Protein AF-A0A7X6WWK1-F1 (afdb_monomer)

Secondary structure (DSSP, 8-state):
---PPEEEEEEEEPTTS-EEEEEEEEEETTEEEEEE-HHHHH-TTPPPS-GGG--SSHHHHHHHHH-TT-TTTEESSS---HHHHTTS--THHHHHHHHT--

Nearest PDB structures (foldseek):
  2h7e-assembly1_A  TM=5.484E-01  e=3.489E+00  Gallus gallus
  9iwq-assembly1_A  TM=4.882E-01  e=3.082E+00  Salmonella enterica subsp. enterica serovar Typhimurium str. LT2
  2k2j-assembly1_A  TM=4.172E-01  e=3.489E+00  unclassified
  2mdx-assembly1_A  TM=3.955E-01  e=3.712E+00  Homo sapiens

Foldseek 3Di:
DDQDKDKDWDWDADPVRDTHTFFIWIDGPLKTFTAGDPVLLPDPPRDDPDCVLDDPDSVSSSCSRHPPDDLQTIDNRNAHHDVVNVVADDDPVNVVVVVVPD

Sequence (102 aa):
MSTFIRYLRMYLHGVDGSKRPIGYLSQYGDIFRVSFDPDYVQDSHRPTLSLSYRGRDDAATRAILTAARDIRLVRADGKWPGYFQNLLPEGHNRERLALTRH

pLDDT: mean 93.6, std 7.83, range [53.62, 98.44]

Radius of gyration: 15.08 Å; Cα contacts (8 Å, |Δi|>4): 143; chains: 1; bounding box: 40×28×35 Å

Mean predicted aligned error: 4.01 Å

Structure (mmCIF, N/CA/C/O backbone):
data_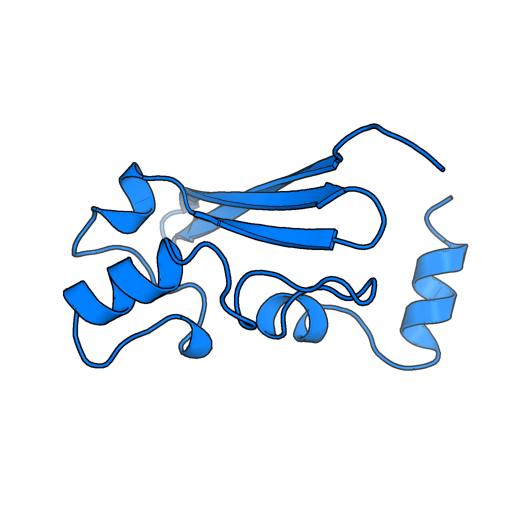AF-A0A7X6WWK1-F1
#
_entry.id   AF-A0A7X6WWK1-F1
#
loop_
_atom_site.group_PDB
_atom_site.id
_atom_site.type_symbol
_atom_site.label_atom_id
_atom_site.label_alt_id
_atom_site.label_comp_id
_atom_site.label_asym_id
_atom_site.label_entity_id
_atom_site.label_seq_id
_atom_site.pdbx_PDB_ins_code
_atom_site.Cartn_x
_atom_site.Cartn_y
_atom_site.Cartn_z
_atom_site.occupancy
_atom_site.B_iso_or_equiv
_atom_site.auth_seq_id
_atom_site.auth_comp_id
_atom_site.auth_asym_id
_atom_site.auth_atom_id
_atom_site.pdbx_PDB_model_num
ATOM 1 N N . MET A 1 1 ? 19.116 -9.714 -14.001 1.00 56.88 1 MET A N 1
ATOM 2 C CA . MET A 1 1 ? 17.890 -9.609 -13.177 1.00 56.88 1 MET A CA 1
ATOM 3 C C . MET A 1 1 ? 18.301 -9.598 -11.714 1.00 56.88 1 MET A C 1
ATOM 5 O O . MET A 1 1 ? 19.013 -10.501 -11.305 1.00 56.88 1 MET A O 1
ATOM 9 N N . SER A 1 2 ? 17.939 -8.560 -10.958 1.00 56.06 2 SER A N 1
ATOM 10 C CA . SER A 1 2 ? 18.240 -8.486 -9.521 1.00 56.06 2 S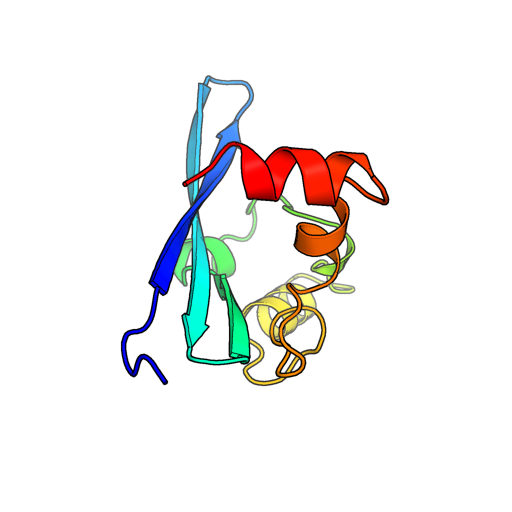ER A CA 1
ATOM 11 C C . SER A 1 2 ? 17.239 -9.345 -8.745 1.00 56.06 2 SER A C 1
ATOM 13 O O . SER A 1 2 ? 16.035 -9.161 -8.8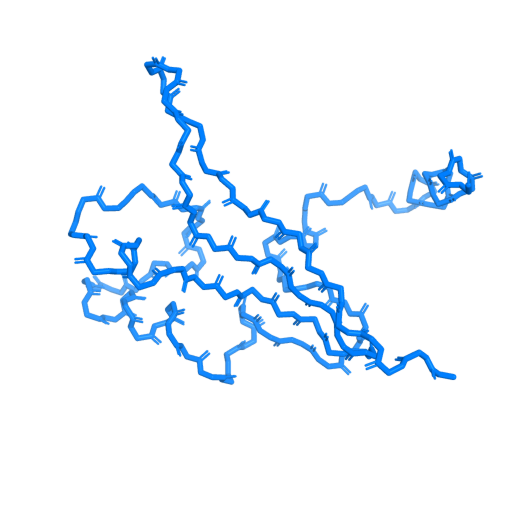98 1.00 56.06 2 SER A O 1
ATOM 15 N N . THR A 1 3 ? 17.732 -10.285 -7.941 1.00 71.94 3 THR A N 1
ATOM 16 C CA . THR A 1 3 ? 16.944 -11.182 -7.075 1.00 71.94 3 THR A CA 1
ATOM 17 C C . THR A 1 3 ? 16.597 -10.562 -5.719 1.00 71.94 3 THR A C 1
ATOM 19 O O . THR A 1 3 ? 15.966 -11.212 -4.889 1.00 71.94 3 THR A O 1
ATOM 22 N N . PHE A 1 4 ? 16.985 -9.308 -5.475 1.00 86.75 4 PHE A N 1
ATOM 23 C CA . PHE A 1 4 ? 16.722 -8.630 -4.211 1.00 86.75 4 PHE A CA 1
ATOM 24 C C . PHE A 1 4 ? 15.327 -8.006 -4.195 1.00 86.75 4 PHE A C 1
ATOM 26 O O . PHE A 1 4 ? 14.918 -7.336 -5.146 1.00 86.75 4 PHE A O 1
ATOM 33 N N . ILE A 1 5 ? 14.614 -8.191 -3.084 1.00 92.25 5 ILE A N 1
ATOM 34 C CA . ILE A 1 5 ? 13.346 -7.504 -2.846 1.00 92.25 5 ILE A CA 1
ATOM 35 C C . ILE A 1 5 ? 13.657 -6.106 -2.315 1.00 92.25 5 ILE A C 1
ATOM 37 O O . ILE A 1 5 ? 14.345 -5.956 -1.304 1.00 92.25 5 ILE A O 1
ATOM 41 N N . ARG A 1 6 ? 13.139 -5.078 -2.988 1.00 95.19 6 ARG A N 1
ATOM 42 C CA . ARG A 1 6 ? 13.175 -3.699 -2.487 1.00 95.19 6 ARG A CA 1
ATOM 43 C C . ARG A 1 6 ? 11.935 -3.423 -1.658 1.00 95.19 6 ARG A C 1
ATOM 45 O O . ARG A 1 6 ? 10.846 -3.845 -2.040 1.00 95.19 6 ARG A O 1
ATOM 52 N N . TYR A 1 7 ? 12.106 -2.671 -0.576 1.00 96.69 7 TYR A N 1
ATOM 53 C CA . TYR A 1 7 ? 11.023 -2.270 0.313 1.00 96.69 7 TYR A CA 1
ATOM 54 C C . TYR A 1 7 ? 11.030 -0.760 0.528 1.00 96.69 7 TYR A C 1
ATOM 56 O O . TYR A 1 7 ? 12.085 -0.157 0.716 1.00 96.69 7 TYR A O 1
ATOM 64 N N . LEU A 1 8 ? 9.841 -0.166 0.561 1.00 97.50 8 LEU A N 1
ATOM 65 C CA . LEU A 1 8 ? 9.615 1.209 0.983 1.00 97.50 8 LEU A CA 1
ATOM 66 C C . LEU A 1 8 ? 8.518 1.224 2.049 1.00 97.50 8 LEU A C 1
ATOM 68 O O . LEU A 1 8 ? 7.398 0.774 1.814 1.00 97.50 8 LEU A O 1
ATOM 72 N N . ARG A 1 9 ? 8.850 1.732 3.238 1.00 97.94 9 ARG A N 1
ATOM 73 C CA . ARG A 1 9 ? 7.920 1.814 4.365 1.00 97.94 9 ARG A CA 1
ATOM 74 C C . ARG A 1 9 ? 6.866 2.894 4.128 1.00 97.94 9 ARG A C 1
ATOM 76 O O . ARG A 1 9 ? 7.201 4.029 3.800 1.00 97.94 9 ARG A O 1
ATOM 83 N N . MET A 1 10 ? 5.606 2.554 4.364 1.00 97.81 10 MET A N 1
ATOM 84 C CA . MET A 1 10 ? 4.467 3.459 4.249 1.00 97.81 10 MET A CA 1
ATOM 85 C C . MET A 1 10 ? 3.999 3.954 5.614 1.00 97.81 10 MET A C 1
ATOM 87 O O . MET A 1 10 ? 3.872 3.174 6.562 1.00 97.81 10 MET A O 1
ATOM 91 N N . TYR A 1 11 ? 3.661 5.240 5.669 1.00 97.44 11 TYR A N 1
ATOM 92 C CA . TYR A 1 11 ? 3.093 5.888 6.841 1.00 97.44 11 TYR A CA 1
ATOM 93 C C . TYR A 1 11 ? 1.937 6.810 6.449 1.00 97.44 11 TYR A C 1
ATOM 95 O O . TYR A 1 11 ? 1.982 7.435 5.390 1.00 97.44 11 TYR A O 1
ATOM 103 N N . LEU A 1 12 ? 0.939 6.930 7.324 1.00 96.12 12 LEU A N 1
ATOM 104 C CA . LEU A 1 12 ? -0.060 7.998 7.285 1.00 96.12 12 LEU A CA 1
ATOM 105 C C . LEU A 1 12 ? 0.265 9.031 8.358 1.00 96.12 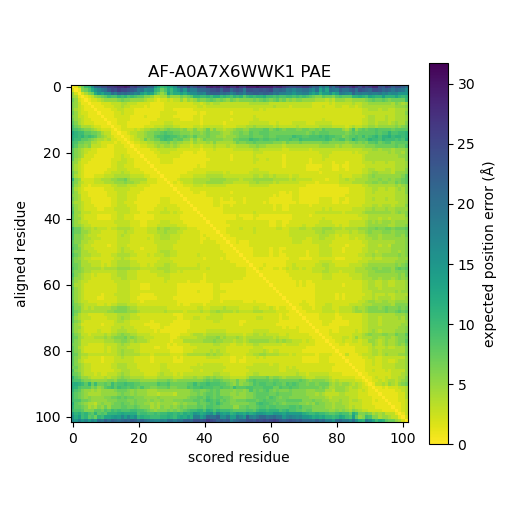12 LEU A C 1
ATOM 107 O O . LEU A 1 12 ? 0.559 8.672 9.496 1.00 96.12 12 LEU A O 1
ATOM 111 N N . HIS A 1 13 ? 0.215 10.303 7.983 1.00 94.31 13 HIS A N 1
ATOM 112 C CA . HIS A 1 13 ? 0.462 11.412 8.894 1.00 94.31 13 HIS A CA 1
ATOM 113 C C . HIS A 1 13 ? -0.874 11.974 9.389 1.00 94.31 13 HIS A C 1
ATOM 115 O O . HIS A 1 13 ? -1.745 12.297 8.582 1.00 94.31 13 HIS A O 1
ATOM 121 N N . GLY A 1 14 ? -1.039 12.031 10.709 1.00 89.38 14 GLY A N 1
ATOM 122 C CA . GLY A 1 14 ? -2.196 12.614 11.375 1.00 89.38 14 GLY A CA 1
ATOM 123 C C . GLY A 1 14 ? -2.099 14.135 11.475 1.00 89.38 14 GLY A C 1
ATOM 124 O O . GLY A 1 14 ? -1.019 14.719 11.375 1.00 89.38 14 GLY A O 1
ATOM 125 N N . VAL A 1 15 ? -3.247 14.782 11.691 1.00 88.25 15 VAL A N 1
ATOM 126 C CA . VAL A 1 15 ? -3.344 16.243 11.886 1.00 88.25 15 VAL A CA 1
ATOM 127 C C . VAL A 1 15 ? -2.648 16.719 13.163 1.00 88.25 15 VAL A C 1
ATOM 129 O O . VAL A 1 15 ? -2.209 17.858 13.243 1.00 88.25 15 VAL A O 1
ATOM 132 N N . ASP A 1 16 ? -2.515 15.826 14.138 1.00 90.75 16 ASP A N 1
ATOM 133 C CA . ASP A 1 16 ? -1.789 16.004 15.395 1.00 90.75 16 ASP A CA 1
ATOM 134 C C . ASP A 1 16 ? -0.266 15.821 15.241 1.00 90.75 16 ASP A C 1
ATOM 136 O O . ASP A 1 16 ? 0.468 15.838 16.225 1.00 90.75 16 ASP A O 1
ATOM 140 N N . GLY A 1 17 ? 0.222 15.615 14.013 1.00 89.75 17 GLY A N 1
ATOM 141 C CA . GLY A 1 17 ? 1.626 15.326 13.729 1.00 89.75 17 GLY A CA 1
ATOM 142 C C . GLY A 1 17 ? 2.023 13.872 13.989 1.00 89.75 17 GLY A C 1
ATOM 143 O O . GLY A 1 17 ? 3.187 13.515 13.789 1.00 89.75 17 GLY A O 1
ATOM 144 N N . SER A 1 18 ? 1.081 13.010 14.390 1.00 92.00 18 SER A N 1
ATOM 145 C CA . SER A 1 18 ? 1.347 11.584 14.557 1.00 92.00 18 SER A CA 1
ATOM 146 C C . SER A 1 18 ? 1.722 10.934 13.224 1.00 92.00 18 SER A C 1
ATOM 148 O O . SER A 1 18 ? 1.285 11.336 12.143 1.00 92.00 18 SER A O 1
ATOM 150 N N . LYS A 1 19 ? 2.558 9.897 13.291 1.00 94.75 19 LYS A N 1
ATOM 151 C CA . LYS A 1 19 ? 2.978 9.122 12.124 1.00 94.75 19 LYS A CA 1
ATOM 152 C C . LYS A 1 19 ? 2.591 7.670 12.334 1.00 94.75 19 LYS A C 1
ATOM 154 O O . LYS A 1 19 ? 3.253 6.941 13.069 1.00 94.75 19 LYS A O 1
ATOM 159 N N . ARG A 1 20 ? 1.527 7.238 11.669 1.00 95.38 20 ARG A N 1
ATOM 160 C CA . ARG A 1 20 ? 1.027 5.874 11.774 1.00 95.38 20 ARG A CA 1
ATOM 161 C C . ARG A 1 20 ? 1.693 4.970 10.735 1.00 95.38 20 ARG A C 1
ATOM 163 O O . ARG A 1 20 ? 1.501 5.208 9.542 1.00 95.38 20 ARG A O 1
ATOM 170 N N . PRO A 1 21 ? 2.445 3.934 11.136 1.00 97.06 21 PRO A N 1
ATOM 171 C CA . PRO A 1 21 ? 2.873 2.891 10.210 1.00 97.06 21 PRO A CA 1
ATOM 172 C C . PRO A 1 21 ? 1.660 2.142 9.647 1.00 97.06 21 PRO A C 1
ATOM 174 O O . PRO A 1 21 ? 0.756 1.792 10.404 1.00 97.06 21 PRO A O 1
ATOM 177 N N . ILE A 1 22 ? 1.630 1.909 8.331 1.00 97.94 22 ILE A N 1
ATOM 178 C CA . ILE A 1 22 ? 0.492 1.217 7.695 1.00 97.94 22 ILE A CA 1
ATOM 179 C C . ILE A 1 22 ? 0.871 0.019 6.829 1.00 97.94 22 ILE A C 1
ATOM 181 O O . ILE A 1 22 ? 0.036 -0.848 6.597 1.00 97.94 22 ILE A O 1
ATOM 185 N N . GLY A 1 23 ? 2.105 -0.036 6.332 1.00 98.19 23 GLY A N 1
ATOM 186 C CA . GLY A 1 23 ? 2.588 -1.166 5.549 1.00 98.19 23 GLY A CA 1
ATOM 187 C C . GLY A 1 23 ? 3.857 -0.883 4.754 1.00 98.19 23 GLY A C 1
ATOM 188 O O . GLY A 1 23 ? 4.643 0.009 5.095 1.00 98.19 23 GLY A O 1
ATOM 189 N N . TYR A 1 24 ? 4.039 -1.626 3.670 1.00 98.25 24 TYR A N 1
ATOM 190 C CA . TYR A 1 24 ? 5.185 -1.533 2.776 1.00 98.25 24 TYR A CA 1
ATOM 191 C C . TYR A 1 24 ? 4.741 -1.580 1.319 1.00 98.25 24 TYR A C 1
ATOM 193 O O . TYR A 1 24 ? 3.833 -2.324 0.945 1.00 98.25 24 TYR A O 1
ATOM 201 N N . LEU A 1 25 ? 5.469 -0.842 0.493 1.00 98.06 25 LEU A N 1
ATOM 202 C CA . LEU A 1 25 ? 5.581 -1.116 -0.926 1.00 98.06 25 LEU A CA 1
ATOM 203 C C . LEU A 1 25 ? 6.762 -2.056 -1.137 1.00 98.06 25 LEU A C 1
ATOM 205 O O . LEU A 1 25 ? 7.846 -1.796 -0.612 1.00 98.06 25 LEU A O 1
ATOM 209 N N . SER A 1 26 ? 6.573 -3.125 -1.901 1.00 97.38 26 SER A N 1
ATOM 210 C CA . SER A 1 26 ? 7.655 -4.028 -2.269 1.00 97.38 26 SER A CA 1
ATOM 211 C C . SER A 1 26 ? 7.732 -4.260 -3.768 1.00 97.38 26 SER A C 1
ATOM 213 O O . SER A 1 26 ? 6.726 -4.238 -4.479 1.00 97.38 26 SER A O 1
ATOM 215 N N . GLN A 1 27 ? 8.958 -4.471 -4.240 1.00 96.50 27 GLN A N 1
ATOM 216 C CA . GLN A 1 27 ? 9.242 -4.828 -5.621 1.00 96.50 27 GLN A CA 1
ATOM 217 C C . GLN A 1 27 ? 10.146 -6.059 -5.663 1.00 96.50 27 GLN A C 1
ATOM 219 O O . GLN A 1 27 ? 11.234 -6.049 -5.084 1.00 96.50 27 GLN A O 1
ATOM 224 N N . TYR A 1 28 ? 9.718 -7.071 -6.413 1.00 94.69 28 TYR A N 1
ATOM 225 C CA . TYR A 1 28 ? 10.511 -8.240 -6.775 1.00 94.69 28 TYR A CA 1
ATOM 226 C C . TYR A 1 28 ? 10.397 -8.485 -8.283 1.00 94.69 28 TYR A C 1
ATOM 228 O O . TYR A 1 28 ? 9.342 -8.885 -8.773 1.00 94.69 28 TYR A O 1
ATOM 236 N N . GLY A 1 29 ? 11.467 -8.200 -9.030 1.00 93.62 29 GLY A N 1
ATOM 237 C CA . GLY A 1 29 ? 11.401 -8.158 -10.494 1.00 93.62 29 GLY A CA 1
ATOM 238 C C . GLY A 1 29 ? 10.320 -7.179 -10.969 1.00 93.62 29 GLY A C 1
ATOM 239 O O . GLY A 1 29 ? 10.333 -6.006 -10.580 1.00 93.62 29 GLY A O 1
ATOM 240 N N . ASP A 1 30 ? 9.369 -7.694 -11.748 1.00 94.00 30 ASP A N 1
ATOM 241 C CA . ASP A 1 30 ? 8.214 -6.951 -12.274 1.00 94.00 30 ASP A CA 1
ATOM 242 C C . ASP A 1 30 ? 6.963 -7.068 -11.392 1.00 94.00 30 ASP A C 1
ATOM 244 O O . ASP A 1 30 ? 5.899 -6.549 -11.742 1.00 94.00 30 ASP A O 1
ATOM 248 N N . ILE A 1 31 ? 7.084 -7.733 -10.237 1.00 95.38 31 ILE A N 1
ATOM 249 C CA . ILE A 1 31 ? 6.020 -7.842 -9.243 1.00 95.38 31 ILE A CA 1
ATOM 250 C C . ILE A 1 31 ? 6.127 -6.673 -8.274 1.00 95.38 31 ILE A C 1
ATOM 252 O O . ILE A 1 31 ? 7.082 -6.565 -7.503 1.00 95.38 31 ILE A O 1
ATOM 256 N N . PHE A 1 32 ? 5.106 -5.827 -8.289 1.00 97.31 32 PHE A N 1
ATOM 257 C CA . PHE A 1 32 ? 4.956 -4.672 -7.418 1.00 97.31 32 PHE A CA 1
ATOM 258 C C . PHE A 1 32 ? 3.765 -4.896 -6.497 1.00 97.31 32 PHE A C 1
ATOM 260 O O . PHE A 1 32 ? 2.666 -5.214 -6.961 1.00 97.31 32 PHE A O 1
ATOM 267 N N . ARG A 1 33 ? 3.977 -4.737 -5.189 1.00 97.69 33 ARG A N 1
ATOM 268 C CA . ARG A 1 33 ? 2.974 -5.056 -4.174 1.00 97.69 33 ARG A CA 1
ATOM 269 C C . ARG A 1 33 ? 2.858 -3.983 -3.100 1.00 97.69 33 ARG A C 1
ATOM 271 O O . ARG A 1 33 ? 3.853 -3.424 -2.655 1.00 97.69 33 ARG A O 1
ATOM 278 N N . VAL A 1 34 ? 1.628 -3.758 -2.656 1.00 98.19 34 VAL A N 1
ATOM 279 C CA . VAL A 1 34 ? 1.267 -3.061 -1.423 1.00 98.19 34 VAL A CA 1
ATOM 280 C C . VAL A 1 34 ? 0.890 -4.124 -0.396 1.00 98.19 34 VAL A C 1
ATOM 282 O O . VAL A 1 34 ? 0.027 -4.964 -0.656 1.00 98.19 34 VAL A O 1
ATOM 285 N N . SER A 1 35 ? 1.527 -4.092 0.768 1.00 98.19 35 SER A N 1
ATOM 286 C CA . SER A 1 35 ? 1.204 -4.970 1.893 1.00 98.19 35 SER A CA 1
ATOM 287 C C . SER A 1 35 ? 0.928 -4.120 3.118 1.00 98.19 35 SER A C 1
ATOM 289 O O . SER A 1 35 ? 1.726 -3.239 3.428 1.00 98.19 35 SER A O 1
ATOM 291 N N . PHE A 1 36 ? -0.174 -4.388 3.812 1.00 98.44 36 PHE A N 1
ATOM 292 C CA . PHE A 1 36 ? -0.556 -3.662 5.020 1.00 98.44 36 PHE A CA 1
ATOM 293 C C . PHE A 1 36 ? -0.133 -4.409 6.283 1.00 98.44 36 PHE A C 1
ATOM 295 O O . PHE A 1 36 ? -0.154 -5.640 6.317 1.00 98.44 36 PHE A O 1
ATOM 302 N N . ASP A 1 37 ? 0.243 -3.660 7.318 1.00 98.25 37 ASP A N 1
ATOM 303 C CA . ASP A 1 37 ? 0.629 -4.235 8.605 1.00 98.25 37 ASP A CA 1
ATOM 304 C C . ASP A 1 37 ? -0.591 -4.838 9.317 1.00 98.25 37 ASP A C 1
ATOM 306 O O . ASP A 1 37 ? -1.664 -4.222 9.298 1.00 98.25 37 ASP A O 1
ATOM 310 N N . PRO A 1 38 ? -0.448 -5.985 10.009 1.00 97.94 38 PRO A N 1
ATOM 311 C CA . PRO A 1 38 ? -1.546 -6.593 10.757 1.00 97.94 38 PRO A CA 1
ATOM 312 C C . PRO A 1 38 ? -2.216 -5.620 11.734 1.00 97.94 38 PRO A C 1
ATOM 314 O O . PRO A 1 38 ? -3.438 -5.496 11.715 1.00 97.94 38 PRO A O 1
ATOM 317 N N . ASP A 1 39 ? -1.438 -4.855 12.500 1.00 97.81 39 ASP A N 1
ATOM 318 C CA . ASP A 1 39 ? -1.967 -3.895 13.481 1.00 97.81 39 ASP A CA 1
ATOM 319 C C . ASP A 1 39 ? -2.785 -2.775 12.822 1.00 97.81 39 ASP A C 1
ATOM 321 O O . ASP A 1 39 ? -3.779 -2.302 13.371 1.00 97.81 39 ASP A O 1
ATOM 325 N N . TY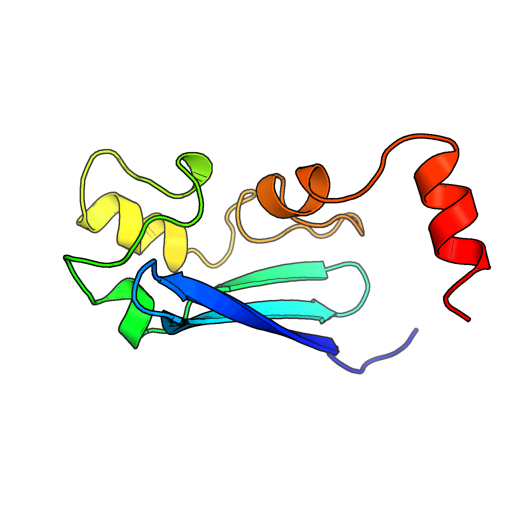R A 1 40 ? -2.406 -2.361 11.607 1.00 97.81 40 TYR A N 1
ATOM 326 C CA . TYR A 1 40 ? -3.195 -1.409 10.830 1.00 97.81 40 TYR A CA 1
ATOM 327 C C . TYR A 1 40 ? -4.496 -2.038 10.325 1.00 97.81 40 TYR A C 1
ATOM 329 O O . TYR A 1 40 ? -5.543 -1.403 10.405 1.00 97.81 40 TYR A O 1
ATOM 337 N N . VAL A 1 41 ? -4.451 -3.279 9.835 1.00 98.19 41 VAL A N 1
ATOM 338 C CA . VAL A 1 41 ? -5.631 -3.989 9.321 1.00 98.19 41 VAL A CA 1
ATOM 339 C C . VAL A 1 41 ? -6.645 -4.294 10.427 1.00 98.19 41 VAL A C 1
ATOM 341 O O . VAL A 1 41 ? -7.847 -4.195 10.184 1.00 98.19 41 VAL A O 1
ATOM 344 N N . GLN A 1 42 ? -6.187 -4.678 11.621 1.00 97.75 42 GLN A N 1
ATOM 345 C CA . GLN A 1 42 ? -7.067 -5.107 12.713 1.00 97.75 42 GLN A CA 1
ATOM 346 C C . GLN A 1 42 ? -7.734 -3.949 13.464 1.00 97.75 42 GLN A C 1
ATOM 348 O O . GLN A 1 42 ? -8.767 -4.159 14.102 1.00 97.75 42 GLN A O 1
ATOM 353 N N . ASP A 1 43 ? -7.194 -2.734 13.369 1.00 96.69 43 ASP A N 1
ATOM 354 C CA . ASP A 1 43 ? -7.785 -1.560 14.005 1.00 96.69 43 ASP A CA 1
ATOM 355 C C . ASP A 1 43 ? -9.094 -1.141 13.315 1.00 96.69 43 ASP A C 1
ATOM 357 O O . ASP A 1 43 ? -9.111 -0.790 12.131 1.00 96.69 43 ASP A O 1
ATOM 361 N N . SER A 1 44 ? -10.197 -1.137 14.067 1.00 94.12 44 SER A N 1
ATOM 362 C CA . SER A 1 44 ? -11.519 -0.698 13.602 1.00 94.12 44 SER A CA 1
ATOM 363 C C . SER A 1 44 ? -11.591 0.800 13.291 1.00 94.12 44 SER A C 1
ATOM 365 O O . SER A 1 44 ? -12.454 1.219 12.525 1.00 94.12 44 SER A O 1
ATOM 367 N N . HIS A 1 45 ? -10.685 1.603 13.850 1.00 93.88 45 HIS A N 1
ATOM 368 C CA . HIS A 1 45 ? -10.577 3.048 13.637 1.00 93.88 45 HIS A CA 1
ATOM 369 C C . HIS A 1 45 ? -9.411 3.414 12.708 1.00 93.88 45 HIS A C 1
ATOM 371 O O . HIS A 1 45 ? -8.941 4.555 12.702 1.00 93.88 45 HIS A O 1
ATOM 377 N N . ARG A 1 46 ? -8.924 2.457 11.906 1.00 94.50 46 ARG A N 1
ATOM 378 C CA . ARG A 1 46 ? -7.822 2.696 10.972 1.00 94.50 46 ARG A CA 1
ATOM 379 C C . ARG A 1 46 ? -8.128 3.864 10.018 1.00 94.50 46 ARG A C 1
ATOM 381 O O . ARG A 1 46 ? -9.175 3.869 9.364 1.00 94.50 46 ARG A O 1
ATOM 388 N N . PRO A 1 47 ? -7.216 4.842 9.874 1.00 94.31 47 PRO A N 1
ATOM 389 C CA . PRO A 1 47 ? -7.386 5.919 8.911 1.00 94.31 47 PRO A CA 1
ATOM 390 C C . PRO A 1 47 ? -7.352 5.343 7.498 1.00 94.31 47 PRO A C 1
ATOM 392 O O . PRO A 1 47 ? -6.516 4.500 7.179 1.00 94.31 47 PRO A O 1
ATOM 395 N N . THR A 1 48 ? -8.266 5.789 6.641 1.00 95.12 48 THR A N 1
ATOM 396 C CA . THR A 1 48 ? -8.390 5.272 5.273 1.00 95.12 48 THR A CA 1
ATOM 397 C C . THR A 1 48 ? -7.316 5.882 4.371 1.00 95.12 48 THR A C 1
ATOM 399 O O . THR A 1 48 ? -7.292 7.093 4.186 1.00 95.12 48 THR A O 1
ATOM 402 N N . LEU A 1 49 ? -6.461 5.046 3.766 1.00 95.75 49 LEU A N 1
ATOM 403 C CA . LEU A 1 49 ? -5.478 5.493 2.765 1.00 95.75 49 LEU A CA 1
ATOM 404 C C . LEU A 1 49 ? -6.151 5.952 1.461 1.00 95.75 49 LEU A C 1
ATOM 406 O O . LEU A 1 49 ? -5.790 6.970 0.884 1.00 95.75 49 LEU A O 1
ATOM 410 N N . SER A 1 50 ? -7.111 5.169 0.970 1.00 96.06 50 SER A N 1
ATOM 411 C CA . SER A 1 50 ? -7.857 5.440 -0.258 1.00 96.06 50 SER A CA 1
ATOM 412 C C . SER A 1 50 ? -9.190 4.707 -0.217 1.00 96.06 50 SER A C 1
ATOM 414 O O . SER A 1 50 ? -9.263 3.578 0.269 1.00 96.06 50 SER A O 1
ATOM 416 N N . LEU A 1 51 ? -10.230 5.310 -0.795 1.00 96.56 51 LEU A N 1
ATOM 417 C CA . LEU A 1 51 ? -11.540 4.669 -0.938 1.00 96.56 51 LEU A CA 1
ATOM 418 C C . LEU A 1 51 ? -11.484 3.391 -1.788 1.00 96.56 51 LEU A C 1
ATOM 420 O O . LEU A 1 51 ? -12.314 2.511 -1.603 1.00 96.56 51 LEU A O 1
ATOM 424 N N . SER A 1 52 ? -10.474 3.239 -2.652 1.00 95.88 52 SER A N 1
ATOM 425 C CA . SER A 1 52 ? -10.253 2.007 -3.428 1.00 95.88 52 SER A CA 1
ATOM 426 C C . SER A 1 52 ? -10.030 0.758 -2.560 1.00 95.88 52 SER A C 1
ATOM 428 O O . SER A 1 52 ? -10.335 -0.358 -2.989 1.00 95.88 52 SER A O 1
ATOM 430 N N . TYR A 1 53 ? -9.537 0.942 -1.332 1.00 97.06 53 TYR A N 1
ATOM 431 C CA . TYR A 1 53 ? -9.306 -0.134 -0.368 1.00 97.06 53 TYR A CA 1
ATOM 432 C C . TYR A 1 53 ? -10.476 -0.351 0.596 1.00 97.06 53 TYR A C 1
ATOM 434 O O . TYR A 1 53 ? -10.446 -1.293 1.385 1.00 97.06 53 TYR A O 1
ATOM 442 N N . ARG A 1 54 ? -11.504 0.504 0.556 1.00 96.94 54 ARG A N 1
ATOM 443 C CA . ARG A 1 54 ? -12.659 0.411 1.448 1.00 96.94 54 ARG A CA 1
ATOM 444 C C . ARG A 1 54 ? -13.672 -0.578 0.880 1.00 96.94 54 ARG A C 1
ATOM 446 O O . ARG A 1 54 ? -14.169 -0.415 -0.231 1.00 96.94 54 ARG A O 1
ATOM 453 N N . GLY A 1 55 ? -13.978 -1.608 1.659 1.00 96.81 55 GLY A N 1
ATOM 454 C CA . GLY A 1 55 ? -15.084 -2.516 1.387 1.00 96.81 55 GLY A CA 1
ATOM 455 C C . GLY A 1 55 ? -16.422 -1.925 1.831 1.00 96.81 55 GLY A C 1
ATOM 456 O O . GLY A 1 55 ? -16.483 -0.873 2.468 1.00 96.81 55 GLY A O 1
ATOM 457 N N . ARG A 1 56 ? -17.510 -2.639 1.530 1.00 97.12 56 ARG A N 1
ATOM 458 C CA . ARG A 1 56 ? -18.865 -2.284 1.986 1.00 97.12 56 ARG A CA 1
ATOM 459 C C . ARG A 1 56 ? -18.957 -2.182 3.515 1.00 97.12 56 ARG A C 1
ATOM 461 O O . ARG A 1 56 ? -19.688 -1.348 4.036 1.00 97.12 56 ARG A O 1
ATOM 468 N N . ASP A 1 57 ? -18.210 -3.029 4.209 1.00 97.31 57 ASP A N 1
ATOM 469 C CA . ASP A 1 57 ? -18.126 -3.110 5.662 1.00 97.31 57 ASP A CA 1
ATOM 470 C C . ASP A 1 57 ? -16.664 -3.338 6.106 1.00 97.31 57 ASP A C 1
ATOM 472 O O . ASP A 1 57 ? -15.735 -3.419 5.287 1.00 97.31 57 ASP A O 1
ATOM 476 N N . ASP A 1 58 ? -16.438 -3.380 7.421 1.00 97.06 58 ASP A N 1
ATOM 477 C CA . ASP A 1 58 ? -15.099 -3.527 7.998 1.00 97.06 58 ASP A CA 1
ATOM 478 C C . ASP A 1 58 ? -14.453 -4.873 7.634 1.00 97.06 58 ASP A C 1
ATOM 480 O O . ASP A 1 58 ? -13.268 -4.916 7.294 1.00 97.06 58 ASP A O 1
ATOM 484 N N . ALA A 1 59 ? -15.240 -5.953 7.627 1.00 97.81 59 ALA A N 1
ATOM 485 C CA . ALA A 1 59 ? -14.779 -7.290 7.263 1.00 97.81 59 ALA A CA 1
ATOM 486 C C . ALA A 1 59 ? -14.346 -7.346 5.791 1.00 97.81 59 ALA A C 1
ATOM 488 O O . ALA A 1 59 ? -13.252 -7.823 5.487 1.00 97.81 59 ALA A O 1
ATOM 489 N N . ALA A 1 60 ? -15.147 -6.778 4.885 1.00 97.94 60 ALA A N 1
ATOM 490 C CA . ALA A 1 60 ? -14.797 -6.646 3.477 1.00 97.94 60 ALA A CA 1
ATOM 491 C C . ALA A 1 60 ? -13.533 -5.796 3.287 1.00 97.94 60 ALA A C 1
ATOM 493 O O . ALA A 1 60 ? -12.677 -6.141 2.478 1.00 97.94 60 ALA A O 1
ATOM 494 N N . THR A 1 61 ? -13.371 -4.719 4.059 1.00 98.25 61 THR A N 1
ATOM 495 C CA . THR A 1 61 ? -12.149 -3.901 4.031 1.00 98.25 61 THR A CA 1
ATOM 496 C C . THR A 1 61 ? -10.928 -4.721 4.452 1.00 98.25 61 THR A C 1
ATOM 498 O O . THR A 1 61 ? -9.930 -4.729 3.739 1.00 98.25 61 THR A O 1
ATOM 501 N N . ARG A 1 62 ? -11.001 -5.477 5.556 1.00 98.31 62 A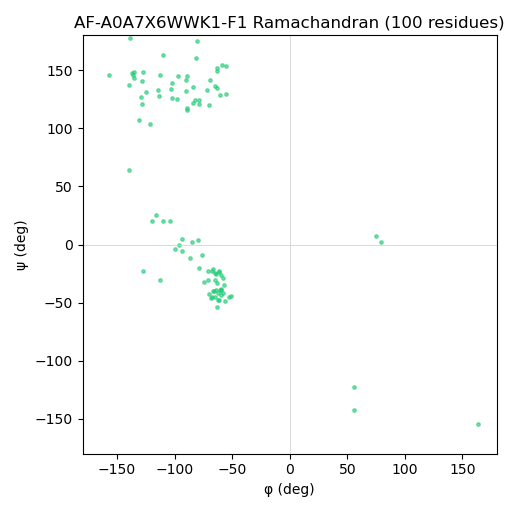RG A N 1
ATOM 502 C CA . ARG A 1 62 ? -9.894 -6.354 5.982 1.00 98.31 62 ARG A CA 1
ATOM 503 C C . ARG A 1 62 ? -9.566 -7.400 4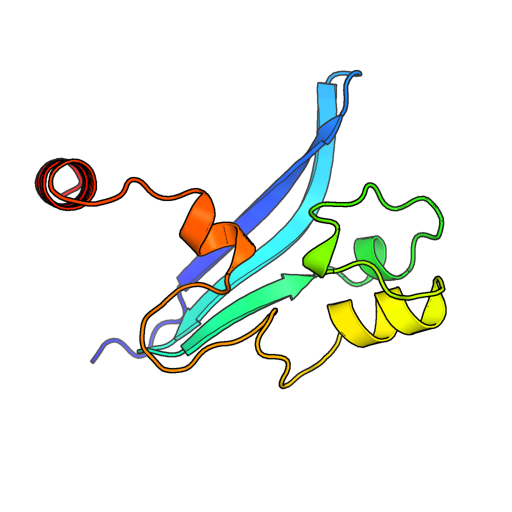.919 1.00 98.31 62 ARG A C 1
ATOM 505 O O . ARG A 1 62 ? -8.393 -7.591 4.624 1.00 98.31 62 ARG A O 1
ATOM 512 N N . ALA A 1 63 ? -10.584 -8.016 4.315 1.00 98.25 63 ALA A N 1
ATOM 513 C CA . ALA A 1 63 ? -10.407 -8.996 3.247 1.00 98.25 63 ALA A CA 1
ATOM 514 C C . ALA A 1 63 ? -9.684 -8.405 2.028 1.00 98.25 63 ALA A C 1
ATOM 516 O O . ALA A 1 63 ? -8.823 -9.066 1.455 1.00 98.25 63 ALA A O 1
ATOM 517 N N . ILE A 1 64 ? -9.983 -7.153 1.661 1.00 98.19 64 ILE A N 1
ATOM 518 C CA . ILE A 1 64 ? -9.250 -6.439 0.609 1.00 98.19 64 ILE A CA 1
ATOM 519 C C . ILE A 1 64 ? -7.794 -6.250 1.028 1.00 98.19 64 ILE A C 1
ATOM 521 O O . ILE A 1 64 ? -6.906 -6.642 0.283 1.00 98.19 64 ILE A O 1
ATOM 525 N N . LEU A 1 65 ? -7.544 -5.677 2.211 1.00 98.31 65 LEU A N 1
ATOM 526 C CA . LEU A 1 65 ? -6.200 -5.300 2.671 1.00 98.31 65 LEU A CA 1
ATOM 527 C C . LEU A 1 65 ? -5.255 -6.498 2.871 1.00 98.31 65 LEU A C 1
ATOM 529 O O . LEU A 1 65 ? -4.038 -6.329 2.791 1.00 98.31 65 LEU A O 1
ATOM 533 N N . THR A 1 66 ? -5.790 -7.696 3.122 1.00 98.19 66 THR A N 1
ATOM 534 C CA . THR A 1 66 ? -5.006 -8.931 3.300 1.00 98.19 66 THR A CA 1
ATOM 535 C C . THR A 1 66 ? -4.959 -9.814 2.056 1.00 98.19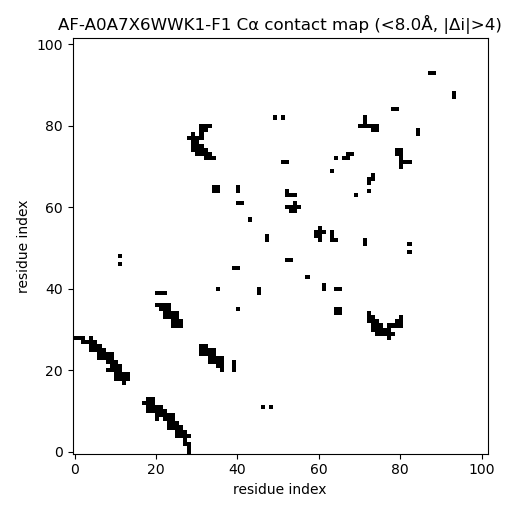 66 THR A C 1
ATOM 537 O O . THR A 1 66 ? -4.259 -10.831 2.054 1.00 98.19 66 THR A O 1
ATOM 540 N N . ALA A 1 67 ? -5.668 -9.449 0.983 1.00 97.81 67 ALA A N 1
ATOM 541 C CA . ALA A 1 67 ? -5.779 -10.284 -0.202 1.00 97.81 67 ALA A CA 1
ATOM 542 C C . ALA A 1 67 ? -4.409 -10.556 -0.843 1.00 97.81 67 ALA A C 1
ATOM 544 O O . ALA A 1 67 ? -3.629 -9.656 -1.161 1.00 97.81 67 ALA A O 1
ATOM 545 N N . ALA A 1 68 ? -4.117 -11.835 -1.088 1.00 94.62 68 ALA A N 1
ATOM 546 C CA . ALA A 1 68 ? -2.848 -12.239 -1.687 1.00 94.62 68 ALA A CA 1
ATOM 547 C C . ALA A 1 68 ? -2.730 -11.852 -3.169 1.00 94.62 68 ALA A C 1
ATOM 549 O O . ALA A 1 68 ? -1.614 -11.627 -3.645 1.00 94.62 68 ALA A O 1
ATOM 550 N N . ARG A 1 69 ? -3.867 -11.815 -3.876 1.00 94.81 69 ARG A N 1
ATOM 551 C CA . ARG A 1 69 ? -3.987 -11.649 -5.331 1.00 94.81 69 ARG A CA 1
ATOM 552 C C . ARG A 1 69 ? -5.146 -10.715 -5.676 1.00 94.81 69 ARG A C 1
ATOM 554 O O . ARG A 1 69 ? -6.130 -11.127 -6.276 1.00 94.81 69 ARG A O 1
ATOM 561 N N . ASP A 1 70 ? -5.026 -9.463 -5.263 1.00 97.31 70 ASP A N 1
ATOM 562 C CA . ASP A 1 70 ? -5.966 -8.409 -5.635 1.00 97.31 70 ASP A CA 1
ATOM 563 C C . ASP A 1 70 ? -5.259 -7.373 -6.506 1.00 97.31 70 ASP A C 1
ATOM 565 O O . ASP A 1 70 ? -4.171 -6.919 -6.155 1.00 97.31 70 ASP A O 1
ATOM 569 N N . ILE A 1 71 ? -5.868 -6.975 -7.624 1.00 96.19 71 ILE A N 1
ATOM 570 C CA . ILE A 1 71 ? -5.277 -6.015 -8.569 1.00 96.19 71 ILE A CA 1
ATOM 571 C C . ILE A 1 71 ? -5.010 -4.640 -7.934 1.00 96.19 71 ILE A C 1
ATOM 573 O O . ILE A 1 71 ? -4.137 -3.893 -8.378 1.00 96.19 71 ILE A O 1
ATOM 577 N N . ARG A 1 72 ? -5.737 -4.306 -6.861 1.00 96.94 72 ARG A N 1
ATOM 578 C CA . ARG A 1 72 ? -5.513 -3.097 -6.062 1.00 96.94 72 ARG A CA 1
ATOM 579 C C . ARG A 1 72 ? -4.232 -3.178 -5.238 1.00 96.94 72 ARG A C 1
ATOM 581 O O . ARG A 1 72 ? -3.708 -2.135 -4.862 1.00 96.94 72 ARG A O 1
ATOM 588 N N . LEU A 1 73 ? -3.740 -4.384 -4.950 1.00 97.88 73 LEU A N 1
ATOM 589 C CA . LEU A 1 73 ? -2.594 -4.626 -4.074 1.00 97.88 73 LEU A CA 1
ATOM 590 C C . LEU A 1 73 ? -1.370 -5.172 -4.791 1.00 97.88 73 LEU A C 1
ATOM 592 O O . LEU A 1 73 ? -0.263 -4.912 -4.337 1.00 97.88 73 LEU A O 1
ATOM 596 N N . VAL A 1 74 ? -1.526 -5.933 -5.871 1.00 97.69 74 VAL A N 1
ATOM 597 C CA . VAL A 1 74 ? -0.404 -6.571 -6.562 1.00 97.69 74 VAL A CA 1
ATOM 598 C C . VAL A 1 74 ? -0.571 -6.510 -8.071 1.00 97.69 74 VAL A C 1
ATOM 600 O O . VAL A 1 74 ? -1.648 -6.754 -8.613 1.00 97.69 74 VAL A O 1
ATOM 603 N N . ARG A 1 75 ? 0.531 -6.208 -8.752 1.00 97.44 75 ARG A N 1
ATOM 604 C CA . ARG A 1 75 ? 0.652 -6.240 -10.207 1.00 97.44 75 ARG A CA 1
ATOM 605 C C . ARG A 1 75 ? 1.959 -6.908 -10.600 1.00 97.44 75 ARG A C 1
ATOM 607 O O . ARG A 1 75 ? 2.937 -6.809 -9.868 1.00 97.44 75 ARG A O 1
ATOM 614 N N . ALA A 1 76 ? 1.959 -7.579 -11.746 1.00 95.12 76 ALA A N 1
ATOM 615 C CA . ALA A 1 76 ? 3.117 -8.286 -12.298 1.00 95.12 76 ALA A CA 1
ATOM 616 C C . ALA A 1 76 ? 3.528 -7.743 -13.682 1.00 95.12 76 ALA A C 1
ATOM 618 O O . ALA A 1 76 ? 4.166 -8.442 -14.458 1.00 95.12 76 ALA A O 1
ATOM 619 N N . ASP A 1 77 ? 3.112 -6.517 -14.010 1.00 94.12 77 ASP A N 1
ATOM 620 C CA . ASP A 1 77 ? 3.360 -5.849 -15.294 1.00 94.12 77 ASP A CA 1
ATOM 621 C C . ASP A 1 77 ? 4.348 -4.676 -15.168 1.00 94.12 77 ASP A C 1
ATOM 623 O O . ASP A 1 77 ? 4.351 -3.761 -15.994 1.00 94.12 77 ASP A O 1
ATOM 627 N N . GLY A 1 78 ? 5.152 -4.660 -14.101 1.00 92.38 78 GLY A N 1
ATOM 628 C CA . GLY A 1 78 ? 6.145 -3.615 -13.857 1.00 92.38 78 GLY A CA 1
ATOM 629 C C . GLY A 1 78 ? 5.567 -2.274 -13.386 1.00 92.38 78 GLY A C 1
ATOM 630 O O . GLY A 1 78 ? 6.301 -1.289 -13.293 1.00 92.38 78 GLY A O 1
ATOM 631 N N . LYS A 1 79 ? 4.261 -2.200 -13.097 1.00 92.88 79 LYS A N 1
ATOM 632 C CA . LYS A 1 79 ? 3.584 -0.974 -12.648 1.00 92.88 79 LYS A CA 1
ATOM 633 C C . LYS A 1 79 ? 3.108 -1.101 -11.207 1.00 92.88 79 LYS A C 1
ATOM 635 O O . LYS A 1 79 ? 2.640 -2.151 -10.779 1.00 92.88 79 LYS A O 1
ATOM 640 N N . TRP A 1 80 ? 3.145 0.008 -10.471 1.00 95.88 80 TRP A N 1
ATOM 641 C CA . TRP A 1 80 ? 2.515 0.077 -9.153 1.00 95.88 80 TRP A CA 1
ATOM 642 C C . TRP A 1 80 ? 0.988 -0.107 -9.245 1.00 95.88 80 TRP A C 1
ATOM 644 O O . TRP A 1 80 ? 0.374 0.261 -10.257 1.00 95.88 80 TRP A O 1
ATOM 654 N N . PRO A 1 81 ? 0.341 -0.639 -8.192 1.00 96.81 81 PRO A N 1
ATOM 655 C CA . PRO A 1 81 ? -1.113 -0.641 -8.097 1.00 96.81 81 PRO A CA 1
ATOM 656 C C . PRO A 1 81 ? -1.714 0.771 -8.145 1.00 96.81 81 PRO A C 1
ATOM 658 O O . PRO A 1 81 ? -1.055 1.758 -7.804 1.00 96.81 81 PRO A O 1
ATOM 661 N N . GLY A 1 82 ? -2.975 0.856 -8.583 1.00 95.56 82 GLY A N 1
ATOM 662 C CA . GLY A 1 82 ? -3.583 2.083 -9.117 1.00 95.56 82 GLY A CA 1
ATOM 663 C C . GLY A 1 82 ? -3.432 3.331 -8.246 1.00 95.56 82 GLY A C 1
ATOM 664 O O . GLY A 1 82 ? -3.046 4.377 -8.759 1.00 95.56 82 GLY A O 1
ATOM 665 N N . TYR A 1 83 ? -3.652 3.226 -6.930 1.00 96.50 83 TYR A N 1
ATOM 666 C CA . TYR A 1 83 ? -3.498 4.371 -6.024 1.00 96.50 83 TYR A CA 1
ATOM 667 C C . TYR A 1 83 ? -2.098 4.995 -6.110 1.00 96.50 83 TYR A C 1
ATOM 669 O O . TYR A 1 83 ? -1.973 6.200 -6.285 1.00 96.50 83 TYR A O 1
ATOM 677 N N . PHE A 1 84 ? -1.047 4.175 -6.042 1.00 96.25 84 PHE A N 1
ATOM 678 C CA . PHE A 1 84 ? 0.334 4.658 -6.069 1.00 96.25 84 PHE A CA 1
ATOM 679 C C . PHE A 1 84 ? 0.770 5.096 -7.459 1.00 96.25 84 PHE A C 1
ATOM 681 O O . PHE A 1 84 ? 1.539 6.044 -7.579 1.00 96.25 84 PHE A O 1
ATOM 688 N N . GLN A 1 85 ? 0.254 4.454 -8.509 1.00 93.75 85 GLN A N 1
ATOM 689 C CA . GLN A 1 85 ? 0.502 4.894 -9.878 1.00 93.75 85 GLN A CA 1
ATOM 690 C C . GLN A 1 85 ? 0.007 6.332 -10.102 1.00 93.75 85 GLN A C 1
ATOM 692 O O . GLN A 1 85 ? 0.703 7.106 -10.755 1.00 93.75 85 GLN A O 1
ATOM 697 N N . ASN A 1 86 ? -1.134 6.692 -9.509 1.00 95.06 86 ASN A N 1
ATOM 698 C CA . ASN A 1 86 ? -1.739 8.021 -9.625 1.00 95.06 86 ASN A CA 1
ATOM 699 C C . ASN A 1 86 ? -1.038 9.103 -8.782 1.00 95.06 86 ASN A C 1
ATOM 701 O O . ASN A 1 86 ? -1.350 10.279 -8.926 1.00 95.06 86 ASN A O 1
ATOM 705 N N . LEU A 1 87 ? -0.097 8.733 -7.904 1.00 94.19 87 LEU A N 1
ATOM 706 C CA . LEU A 1 87 ? 0.750 9.695 -7.183 1.00 94.19 87 LEU A CA 1
ATOM 707 C C . LEU A 1 87 ? 2.000 10.088 -7.981 1.00 94.19 87 LEU A C 1
ATOM 709 O O . LEU A 1 87 ? 2.724 11.003 -7.591 1.00 94.19 87 LEU A O 1
ATOM 713 N N . LEU A 1 88 ? 2.292 9.371 -9.068 1.00 92.62 88 LEU A N 1
ATOM 714 C CA . LEU A 1 88 ? 3.469 9.619 -9.886 1.00 92.62 88 LEU A CA 1
ATOM 715 C C . LEU A 1 88 ? 3.147 10.634 -10.987 1.00 92.62 88 LEU A C 1
ATOM 717 O O . LEU A 1 88 ? 2.065 10.570 -11.569 1.00 92.62 88 LEU A O 1
ATOM 721 N N . PRO A 1 89 ? 4.102 11.503 -11.361 1.00 91.81 89 PRO A N 1
ATOM 722 C CA . PRO A 1 89 ? 3.947 12.375 -12.518 1.00 91.81 89 PRO A CA 1
ATOM 723 C C . PRO A 1 89 ? 3.628 11.594 -13.798 1.00 91.81 89 PRO A C 1
ATOM 725 O O . PRO A 1 89 ? 4.027 10.433 -13.960 1.00 91.81 89 PRO A O 1
ATOM 728 N N . GLU A 1 90 ? 2.961 12.256 -14.735 1.00 89.81 90 GLU A N 1
ATOM 729 C CA . GLU A 1 90 ? 2.624 11.720 -16.055 1.00 89.81 90 GLU A CA 1
ATOM 730 C C . GLU A 1 90 ? 3.429 12.403 -17.173 1.00 89.81 90 GLU A C 1
ATOM 732 O O . GLU A 1 90 ? 4.019 13.472 -16.979 1.00 89.81 90 GLU A O 1
ATOM 737 N N . GLY A 1 91 ? 3.468 11.762 -18.346 1.00 90.19 91 GLY A N 1
ATOM 738 C CA . GLY A 1 91 ? 4.108 12.284 -19.556 1.00 90.19 91 GLY A CA 1
ATOM 739 C C . GLY A 1 91 ? 5.581 12.657 -19.369 1.00 90.19 91 GLY A C 1
ATOM 740 O O . GLY A 1 91 ? 6.321 12.007 -18.629 1.00 90.19 91 GLY A O 1
ATOM 741 N N . HIS A 1 92 ? 5.993 13.750 -20.011 1.00 90.88 92 HIS A N 1
ATOM 742 C CA . HIS A 1 92 ? 7.381 14.217 -20.018 1.00 90.88 92 HIS A CA 1
ATOM 743 C C . HIS A 1 92 ? 7.957 14.487 -18.612 1.00 90.88 92 HIS A C 1
ATOM 745 O O . HIS A 1 92 ? 9.149 14.300 -18.365 1.00 90.88 92 HIS A O 1
ATOM 751 N N . ASN A 1 93 ? 7.120 14.864 -17.637 1.00 90.31 93 ASN A N 1
ATOM 752 C CA . ASN A 1 93 ? 7.582 15.077 -16.262 1.00 90.31 93 ASN A CA 1
ATOM 753 C C . ASN A 1 93 ? 8.092 13.790 -15.603 1.00 90.31 93 ASN A C 1
ATOM 755 O O . ASN A 1 93 ? 8.994 13.853 -14.765 1.00 90.31 93 ASN A O 1
ATOM 759 N N . ARG A 1 94 ? 7.547 12.627 -15.982 1.00 89.75 94 ARG A N 1
ATOM 760 C CA . ARG A 1 94 ? 8.025 11.327 -15.500 1.00 89.75 94 ARG A CA 1
ATOM 761 C C . ARG A 1 94 ? 9.425 11.023 -16.023 1.00 89.75 94 ARG A C 1
ATOM 763 O O . ARG A 1 94 ? 10.281 10.609 -15.247 1.00 89.75 94 ARG A O 1
ATOM 770 N N . GLU A 1 95 ? 9.652 11.257 -17.311 1.00 88.88 95 GLU A N 1
ATOM 771 C CA . GLU A 1 95 ? 10.953 11.064 -17.964 1.00 88.88 95 GLU A CA 1
ATOM 772 C C . GLU A 1 95 ? 12.010 11.975 -17.337 1.00 88.88 95 GLU A C 1
ATOM 774 O O . GLU A 1 95 ? 13.065 11.510 -16.907 1.00 88.88 95 GLU A O 1
ATOM 779 N N . ARG A 1 96 ? 11.679 13.262 -17.172 1.00 91.25 96 ARG A N 1
ATOM 780 C CA . ARG A 1 96 ? 12.549 14.238 -16.506 1.00 91.25 96 ARG A CA 1
ATOM 781 C C . ARG A 1 96 ? 12.898 13.821 -15.072 1.00 91.25 96 ARG A C 1
ATOM 783 O O . ARG A 1 96 ? 14.046 13.959 -14.652 1.00 91.25 96 ARG A O 1
ATOM 790 N N . LEU A 1 97 ? 11.930 13.307 -14.307 1.00 89.75 97 LEU A N 1
ATOM 791 C CA . LEU A 1 97 ? 12.179 12.835 -12.942 1.00 89.75 97 LEU A CA 1
ATOM 792 C C . LEU A 1 97 ? 13.108 11.610 -12.921 1.00 89.75 97 LEU A C 1
ATOM 794 O O . LEU A 1 97 ? 13.985 11.542 -12.066 1.00 89.75 97 LEU A O 1
ATOM 798 N N . ALA A 1 98 ? 12.953 10.674 -13.860 1.00 88.00 98 ALA A N 1
ATOM 799 C CA . ALA A 1 98 ? 13.822 9.502 -13.954 1.00 88.00 98 ALA A CA 1
ATOM 800 C C . ALA A 1 98 ? 15.288 9.889 -14.224 1.00 88.00 98 ALA A C 1
ATOM 802 O O . ALA A 1 98 ? 16.183 9.373 -13.562 1.00 88.00 98 ALA A O 1
ATOM 803 N N . LEU A 1 99 ? 15.523 10.859 -15.115 1.00 89.44 99 LEU A N 1
ATOM 804 C CA . LEU A 1 99 ? 16.868 11.341 -15.463 1.00 89.44 99 LEU A CA 1
ATOM 805 C C . LEU A 1 99 ? 17.583 12.077 -14.319 1.00 89.44 99 LEU A C 1
ATOM 807 O O . LEU A 1 99 ? 18.804 12.183 -14.317 1.00 89.44 99 LEU A O 1
ATOM 811 N N . THR A 1 100 ? 16.836 12.609 -13.350 1.00 88.44 100 THR A N 1
ATOM 812 C CA . THR A 1 100 ? 17.385 13.425 -12.249 1.00 88.44 100 THR A CA 1
ATOM 813 C C . THR A 1 100 ? 17.641 12.639 -10.963 1.00 88.44 100 THR A C 1
ATOM 815 O O . THR A 1 100 ? 18.087 13.219 -9.976 1.00 88.44 100 THR A O 1
ATOM 818 N N . ARG A 1 101 ? 17.342 11.334 -10.938 1.00 76.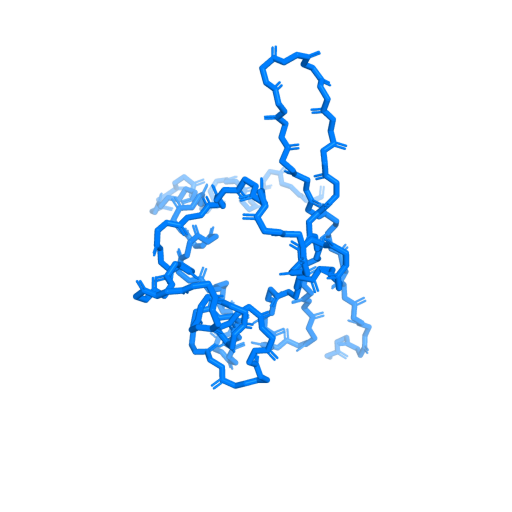88 101 ARG A N 1
ATOM 819 C CA . ARG A 1 101 ? 17.405 10.485 -9.734 1.00 76.88 101 ARG A CA 1
ATOM 820 C C . ARG A 1 101 ? 18.443 9.357 -9.821 1.00 76.88 101 ARG A C 1
ATOM 822 O O . ARG A 1 101 ? 18.271 8.345 -9.146 1.00 76.88 101 ARG A O 1
ATOM 829 N N . HIS A 1 102 ? 19.486 9.542 -10.634 1.00 53.62 102 HIS A N 1
ATOM 830 C CA . HIS A 1 102 ? 20.640 8.639 -10.712 1.00 53.62 102 HIS A CA 1
ATOM 831 C C . HIS A 1 102 ? 21.544 8.729 -9.481 1.00 53.62 102 HIS A C 1
ATOM 833 O O . HIS A 1 102 ? 21.805 9.865 -9.026 1.00 53.62 102 HIS A O 1
#

Solvent-accessible surface area (backbone atoms only — not comparable to full-atom values): 6140 Å² total; per-residue (Å²): 135,69,89,62,72,48,79,44,84,38,68,48,76,46,97,86,71,46,74,42,73,40,30,35,41,37,37,48,78,40,34,22,34,56,46,57,34,67,75,41,60,70,41,92,80,51,81,79,90,50,75,92,56,58,38,98,46,72,68,49,20,39,53,54,59,66,45,90,85,35,67,76,31,37,30,72,80,66,42,60,24,60,75,62,46,71,74,49,69,64,72,71,60,37,57,55,50,60,74,72,68,120